Protein AF-A0A523QQM5-F1 (afdb_monomer)

Radius of gyration: 19.79 Å; Cα contacts (8 Å, |Δi|>4): 120; chains: 1; bounding box: 40×20×64 Å

Secondary structure (DSSP, 8-state):
-EEEEEEEEEE---BTTBS--EEEEEEEEEE-GGGG-EEEETTEEEE-PPPGGGS-EE-BTTTBTTS-TTSEE--

Structure (mmCIF, N/CA/C/O backbone):
data_AF-A0A523QQM5-F1
#
_entry.id   AF-A0A523QQM5-F1
#
loop_
_atom_site.group_PDB
_atom_site.id
_atom_site.type_symbol
_atom_site.label_atom_id
_atom_site.label_alt_id
_atom_site.label_comp_id
_atom_site.label_asym_id
_atom_site.label_entity_id
_atom_site.label_seq_id
_atom_site.pdbx_PDB_ins_code
_atom_site.Cartn_x
_atom_site.Cartn_y
_atom_site.Cartn_z
_atom_site.occupancy
_atom_site.B_iso_or_equiv
_atom_site.auth_seq_id
_atom_site.auth_comp_id
_atom_site.auth_asym_id
_atom_site.auth_atom_id
_atom_site.pdbx_PDB_model_num
ATOM 1 N N . MET A 1 1 ? 4.438 -1.682 -16.193 1.00 68.31 1 MET A N 1
ATOM 2 C CA . MET A 1 1 ? 4.429 -1.470 -14.735 1.00 68.31 1 MET A CA 1
ATOM 3 C C . MET A 1 1 ?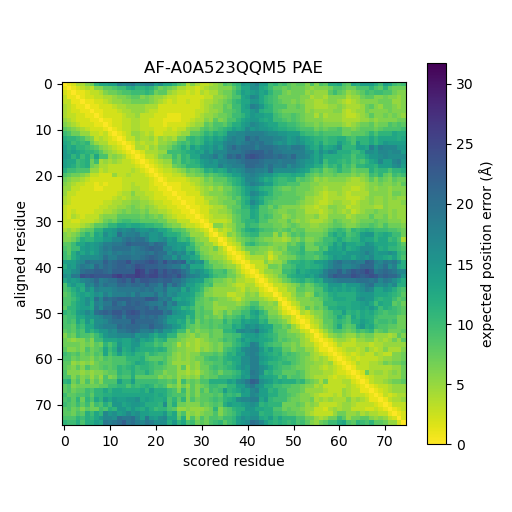 3.304 -2.310 -14.178 1.00 68.31 1 MET A C 1
ATOM 5 O O . MET A 1 1 ? 2.166 -2.127 -14.597 1.00 68.31 1 MET A O 1
ATOM 9 N N . LEU A 1 2 ? 3.642 -3.276 -13.337 1.00 78.81 2 LEU A N 1
ATOM 10 C CA . LEU A 1 2 ? 2.694 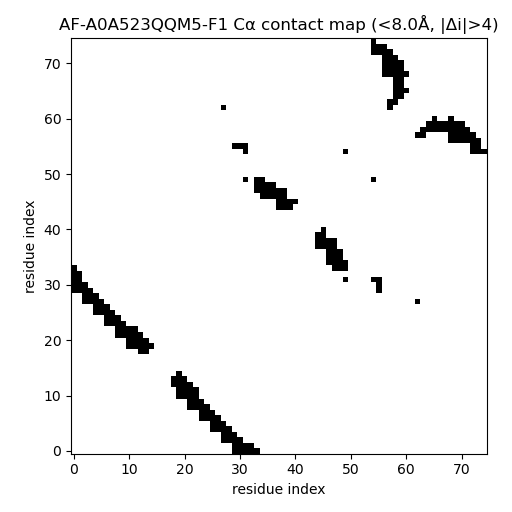-4.131 -12.641 1.00 78.81 2 LEU A CA 1
ATOM 11 C C . LEU A 1 2 ? 2.688 -3.694 -11.179 1.00 78.81 2 LEU A C 1
ATOM 13 O O . LEU A 1 2 ? 3.748 -3.638 -10.570 1.00 78.81 2 LEU A O 1
ATOM 17 N N . GLY A 1 3 ? 1.525 -3.344 -10.642 1.00 83.94 3 GLY A N 1
ATOM 18 C CA . GLY A 1 3 ? 1.368 -2.938 -9.247 1.00 83.94 3 GLY A CA 1
ATOM 19 C C . GLY A 1 3 ? 0.373 -3.840 -8.535 1.00 83.94 3 GLY A C 1
ATOM 20 O O . GLY A 1 3 ? -0.636 -4.222 -9.126 1.00 83.94 3 GLY A O 1
ATOM 21 N N . VAL A 1 4 ? 0.652 -4.160 -7.276 1.00 86.12 4 VAL A N 1
ATOM 22 C CA . VAL A 1 4 ? -0.263 -4.865 -6.379 1.00 86.12 4 VAL A CA 1
ATOM 23 C C . VAL A 1 4 ? -0.464 -4.017 -5.133 1.00 86.12 4 VAL A C 1
ATOM 25 O O . VAL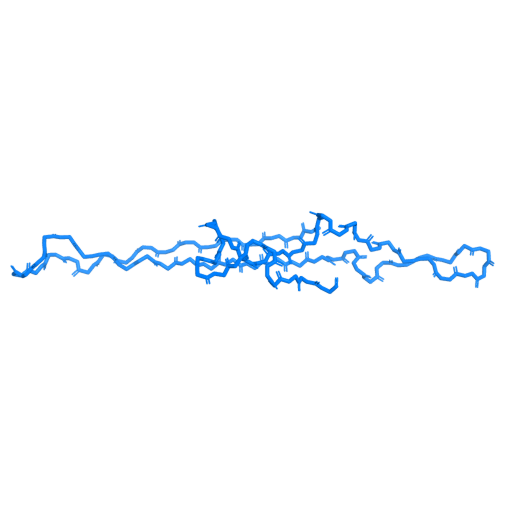 A 1 4 ? 0.491 -3.551 -4.511 1.00 86.12 4 VAL A O 1
ATOM 28 N N . GLU A 1 5 ? -1.727 -3.838 -4.767 1.00 88.69 5 GLU A N 1
ATOM 29 C CA . GLU A 1 5 ? -2.142 -3.163 -3.545 1.00 88.69 5 GLU A CA 1
ATOM 30 C C . GLU A 1 5 ? -3.022 -4.110 -2.730 1.00 88.69 5 GLU A C 1
ATOM 32 O O . GLU A 1 5 ? -3.910 -4.772 -3.269 1.00 88.69 5 GLU A O 1
ATOM 37 N N . ALA A 1 6 ? -2.757 -4.189 -1.430 1.00 90.44 6 ALA A N 1
ATOM 38 C CA . ALA A 1 6 ? -3.540 -4.971 -0.492 1.00 90.44 6 ALA A CA 1
ATOM 39 C C . ALA A 1 6 ? -3.808 -4.151 0.769 1.00 90.44 6 ALA A C 1
ATOM 41 O O . ALA A 1 6 ? -2.888 -3.625 1.395 1.00 90.44 6 ALA A O 1
ATOM 42 N N . ALA A 1 7 ? -5.075 -4.089 1.170 1.00 92.81 7 ALA A N 1
ATOM 43 C CA . ALA A 1 7 ? -5.503 -3.454 2.407 1.00 92.81 7 ALA A CA 1
ATOM 44 C C . ALA A 1 7 ? -6.228 -4.475 3.285 1.00 92.81 7 ALA A C 1
ATOM 46 O O . ALA A 1 7 ? -7.070 -5.239 2.808 1.00 92.81 7 ALA A O 1
ATOM 47 N N . LYS A 1 8 ? -5.909 -4.494 4.581 1.00 93.38 8 LYS A N 1
ATOM 48 C CA . LYS A 1 8 ? -6.568 -5.361 5.558 1.00 93.38 8 LYS A CA 1
ATOM 49 C C . LYS A 1 8 ? -6.915 -4.592 6.820 1.00 93.38 8 LYS A C 1
ATOM 51 O O . LYS A 1 8 ? -6.060 -3.959 7.432 1.00 93.38 8 LYS A O 1
ATOM 56 N N . TYR A 1 9 ? -8.173 -4.712 7.228 1.00 93.88 9 TYR A N 1
ATOM 57 C CA . TYR A 1 9 ? -8.709 -4.100 8.436 1.00 93.88 9 TYR A CA 1
ATOM 58 C C . TYR A 1 9 ? -9.038 -5.195 9.440 1.00 93.88 9 TYR A C 1
ATOM 60 O O . TYR A 1 9 ? -9.770 -6.135 9.130 1.00 93.88 9 TYR A O 1
ATOM 68 N N . ILE A 1 10 ? -8.477 -5.092 10.638 1.00 93.62 10 ILE A N 1
ATOM 69 C CA . ILE A 1 10 ? -8.687 -6.051 11.719 1.00 93.62 10 ILE A CA 1
ATOM 70 C C . ILE A 1 10 ? -9.395 -5.308 12.845 1.00 93.62 10 ILE A C 1
ATOM 72 O O . ILE A 1 10 ? -8.813 -4.435 13.492 1.00 93.62 10 ILE A O 1
ATOM 76 N N . ALA A 1 11 ? -10.670 -5.631 13.051 1.00 91.38 11 ALA A N 1
ATOM 77 C CA . ALA A 1 11 ? -11.449 -5.085 14.151 1.00 91.38 11 ALA A CA 1
ATOM 78 C C . ALA A 1 11 ? -11.061 -5.799 15.452 1.00 91.38 11 ALA A C 1
ATOM 80 O O . ALA A 1 11 ? -11.199 -7.013 15.568 1.00 91.38 11 ALA A O 1
ATOM 81 N N . LEU A 1 12 ? -10.592 -5.034 16.436 1.00 87.44 12 LEU A N 1
ATOM 82 C CA . LEU A 1 12 ? -10.197 -5.533 17.760 1.00 87.44 12 LEU A CA 1
ATOM 83 C C . LEU A 1 12 ? -11.364 -5.509 18.763 1.00 87.44 12 LEU A C 1
ATOM 85 O O . LEU A 1 12 ? -11.188 -5.810 19.942 1.00 87.44 12 LEU A O 1
ATOM 89 N N . GLY A 1 13 ? -12.551 -5.103 18.306 1.00 86.00 13 GLY A N 1
ATOM 90 C CA . GLY A 1 13 ? -13.729 -4.922 19.145 1.00 86.00 13 GLY A CA 1
ATOM 91 C C . GLY A 1 13 ? -13.607 -3.752 20.134 1.00 86.00 13 GLY A C 1
ATOM 92 O O . GLY A 1 13 ? -12.550 -3.115 20.248 1.00 86.00 13 GLY A O 1
ATOM 93 N N . PRO A 1 14 ? -14.697 -3.433 20.844 1.00 85.75 14 PRO A N 1
ATOM 94 C CA . PRO A 1 14 ? -14.700 -2.394 21.866 1.00 85.75 14 PRO A CA 1
ATOM 95 C C . PRO A 1 14 ? -13.864 -2.803 23.091 1.00 85.75 14 PRO A C 1
ATOM 97 O O . PRO A 1 14 ? -13.718 -3.984 23.397 1.00 85.75 14 PRO A O 1
ATOM 100 N N . SER A 1 15 ? -13.330 -1.816 23.805 1.00 87.62 15 SER A N 1
ATOM 101 C CA . SER A 1 15 ? -12.824 -1.959 25.176 1.00 87.62 15 SER A CA 1
ATOM 102 C C . SER A 1 15 ? -13.361 -0.848 26.059 1.00 87.62 15 SER A C 1
ATOM 104 O O . SER A 1 15 ? -13.845 0.165 25.556 1.00 87.62 15 SER A O 1
ATOM 106 N N . GLU A 1 16 ? -13.179 -0.991 27.368 1.00 85.25 16 GLU A N 1
ATOM 107 C CA . GLU A 1 16 ? -13.551 0.020 28.363 1.00 85.25 16 GLU A CA 1
ATOM 108 C C . GLU A 1 16 ? -12.9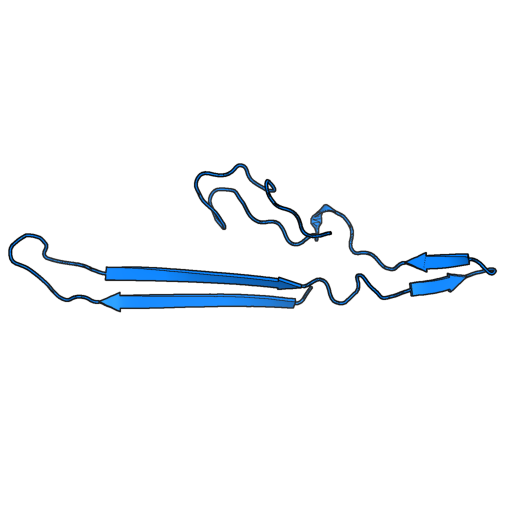88 1.412 28.027 1.00 85.25 16 GLU A C 1
ATOM 110 O O . GLU A 1 16 ? -13.675 2.415 28.181 1.00 85.25 16 GLU A O 1
ATOM 115 N N . SER A 1 17 ? -11.774 1.480 27.471 1.00 86.00 17 SER A N 1
ATOM 116 C CA . SER A 1 17 ? -11.122 2.748 27.111 1.00 86.00 17 SER A CA 1
ATOM 117 C C . SER A 1 17 ? -11.421 3.260 25.694 1.00 86.00 17 SER A C 1
ATOM 119 O O . SER A 1 17 ? -11.070 4.394 25.379 1.00 86.00 17 SER A O 1
ATOM 121 N N . ALA A 1 18 ? -11.999 2.447 24.800 1.00 85.06 18 ALA A N 1
ATOM 122 C CA . ALA A 1 18 ? -12.181 2.829 23.397 1.00 85.06 18 ALA A CA 1
ATOM 123 C C . ALA A 1 18 ? -13.299 2.029 22.717 1.00 85.06 18 ALA A C 1
ATOM 125 O O . ALA A 1 18 ? -13.241 0.804 22.604 1.00 85.06 18 ALA A O 1
ATOM 126 N N . ARG A 1 19 ? -14.296 2.745 22.184 1.00 82.88 19 ARG A N 1
ATOM 127 C CA . ARG A 1 19 ? -15.485 2.145 21.554 1.00 82.88 19 ARG A CA 1
ATOM 128 C C . ARG A 1 19 ? -15.206 1.487 20.199 1.00 82.88 19 ARG A C 1
ATOM 130 O O . ARG A 1 19 ? -15.881 0.530 19.839 1.00 82.88 19 ARG A O 1
ATOM 137 N N . GLN A 1 20 ? -14.222 1.982 19.450 1.00 85.50 20 GLN A N 1
ATOM 138 C CA . GLN A 1 20 ? -13.806 1.416 18.167 1.00 85.50 20 GLN A CA 1
ATOM 139 C C . GLN A 1 20 ? -12.287 1.314 18.118 1.00 85.50 20 GLN A C 1
ATOM 141 O O . GLN A 1 20 ? -11.578 2.301 18.295 1.00 85.50 20 GLN A O 1
ATOM 146 N N . ARG A 1 21 ? -11.800 0.102 17.861 1.00 91.69 21 ARG A N 1
ATOM 147 C CA . ARG A 1 21 ? -10.379 -0.204 17.716 1.00 91.69 21 ARG A CA 1
ATOM 148 C C . ARG A 1 21 ? -10.205 -1.032 16.453 1.00 91.69 21 ARG A C 1
ATOM 150 O O . ARG A 1 21 ? -10.684 -2.164 16.383 1.00 91.69 21 ARG A O 1
ATOM 157 N N . VAL A 1 22 ? -9.562 -0.452 15.447 1.00 91.62 22 VAL A N 1
ATOM 158 C CA . VAL A 1 22 ? -9.328 -1.099 14.153 1.00 91.62 22 VAL A CA 1
ATOM 159 C C . VAL A 1 22 ? -7.865 -0.929 13.789 1.00 91.62 22 VAL A C 1
ATOM 161 O O . VAL A 1 22 ? -7.361 0.191 13.742 1.00 91.62 22 VAL A O 1
ATOM 164 N N . LEU A 1 23 ? -7.194 -2.042 13.513 1.00 91.25 23 LEU A N 1
ATOM 165 C CA . LEU A 1 23 ? -5.863 -2.032 12.927 1.00 91.25 23 LEU A CA 1
ATOM 166 C C . LEU A 1 23 ? -6.004 -2.066 11.403 1.00 91.25 23 LEU A C 1
ATOM 168 O O . LEU A 1 23 ? -6.524 -3.037 10.853 1.00 91.25 23 LEU A O 1
ATOM 172 N N . ALA A 1 24 ? -5.559 -1.005 10.735 1.00 91.94 24 ALA A N 1
ATOM 173 C CA . ALA A 1 24 ? -5.547 -0.906 9.280 1.00 91.94 24 ALA A CA 1
ATOM 174 C C . ALA A 1 24 ? -4.124 -1.123 8.756 1.00 91.94 24 ALA A C 1
ATOM 176 O O . ALA A 1 24 ? -3.220 -0.338 9.042 1.00 91.94 24 ALA A O 1
ATOM 177 N N . LEU A 1 25 ? -3.934 -2.187 7.984 1.00 90.94 25 LEU A N 1
ATOM 178 C CA . LEU A 1 25 ? -2.674 -2.542 7.344 1.00 90.94 25 LEU A CA 1
ATOM 179 C C . LEU A 1 25 ? -2.804 -2.296 5.843 1.00 90.94 25 LEU A C 1
ATOM 181 O O . LEU A 1 25 ? -3.771 -2.743 5.231 1.00 90.94 25 LEU A O 1
ATOM 185 N N . ASN A 1 26 ? -1.827 -1.608 5.259 1.00 90.38 26 ASN A N 1
ATOM 186 C CA . ASN A 1 26 ? -1.754 -1.368 3.821 1.00 90.38 26 ASN A CA 1
ATOM 187 C C . ASN A 1 26 ? -0.406 -1.870 3.311 1.00 90.38 26 ASN A C 1
ATOM 189 O O . ASN A 1 26 ? 0.631 -1.592 3.915 1.00 90.38 26 ASN A O 1
ATOM 193 N N . PHE A 1 27 ? -0.433 -2.601 2.206 1.00 88.38 27 PHE A N 1
ATOM 194 C CA . PHE A 1 27 ? 0.734 -3.107 1.510 1.00 88.38 27 PHE A CA 1
ATOM 195 C C . PHE A 1 27 ? 0.646 -2.695 0.046 1.00 88.38 27 PHE A C 1
ATOM 197 O O . PHE A 1 27 ? -0.374 -2.907 -0.606 1.00 88.38 27 P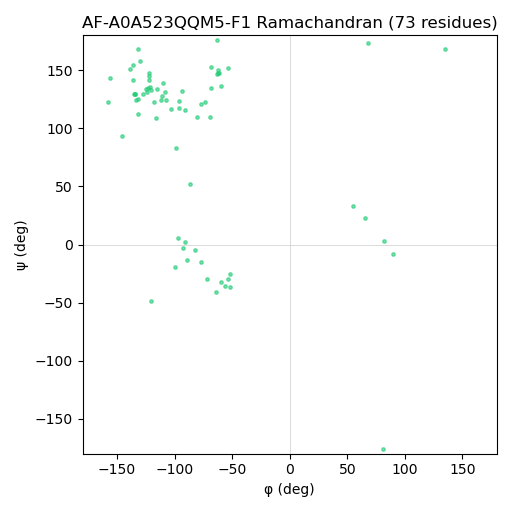HE A O 1
ATOM 204 N N . TRP A 1 28 ? 1.718 -2.104 -0.468 1.00 86.69 28 TRP A N 1
ATOM 205 C CA . TRP A 1 28 ? 1.807 -1.658 -1.849 1.00 86.69 28 TRP A CA 1
ATOM 206 C C . TRP A 1 28 ? 3.147 -2.095 -2.422 1.00 86.69 28 TRP A C 1
ATOM 208 O O . TRP A 1 28 ? 4.196 -1.864 -1.818 1.00 86.69 28 TRP A O 1
ATOM 218 N N . THR A 1 29 ? 3.106 -2.734 -3.583 1.00 83.00 29 THR A N 1
ATOM 219 C CA . THR A 1 29 ? 4.288 -3.161 -4.323 1.00 83.00 29 THR A CA 1
ATOM 220 C C . THR A 1 29 ? 4.086 -2.906 -5.805 1.00 83.00 29 THR A C 1
ATOM 222 O O . THR A 1 29 ? 2.962 -2.877 -6.308 1.00 83.00 29 THR A O 1
ATOM 225 N N . VAL A 1 30 ? 5.180 -2.677 -6.514 1.00 83.81 30 VAL A N 1
ATOM 226 C CA . VAL A 1 30 ? 5.157 -2.365 -7.933 1.00 83.81 30 VAL A CA 1
ATOM 227 C C . VAL A 1 30 ? 6.488 -2.738 -8.566 1.00 83.81 30 VAL A C 1
ATOM 229 O O . VAL A 1 30 ? 7.537 -2.575 -7.951 1.00 83.81 30 VAL A O 1
ATOM 232 N N . ASP A 1 31 ? 6.427 -3.224 -9.800 1.00 79.12 31 ASP A N 1
ATOM 233 C CA . ASP A 1 31 ? 7.589 -3.583 -10.597 1.00 79.12 31 ASP A CA 1
ATOM 234 C C .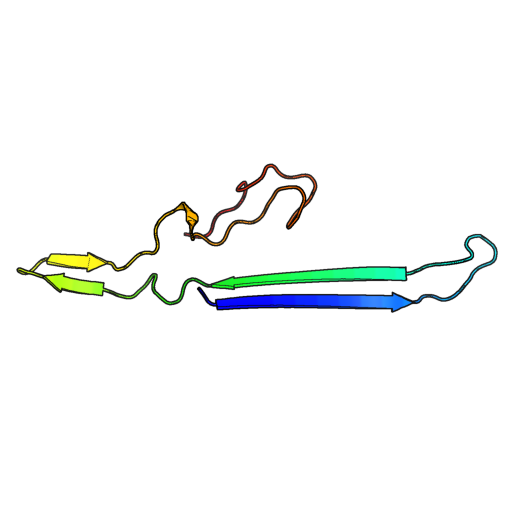 ASP A 1 31 ? 7.456 -3.079 -12.044 1.00 79.12 31 ASP A C 1
ATOM 236 O O . ASP A 1 31 ? 6.381 -3.092 -12.669 1.00 79.12 31 ASP A O 1
ATOM 240 N N . CYS A 1 32 ? 8.576 -2.619 -12.596 1.00 77.88 32 CYS A N 1
ATOM 241 C CA . CYS A 1 32 ? 8.698 -2.204 -13.984 1.00 77.88 32 CYS A CA 1
ATOM 242 C C . CYS A 1 32 ? 9.314 -3.313 -14.852 1.00 77.88 32 CYS A C 1
ATOM 244 O O . CYS A 1 32 ? 10.482 -3.259 -15.225 1.00 77.88 32 CYS A O 1
ATOM 246 N N . LEU A 1 33 ? 8.467 -4.253 -15.290 1.00 71.25 33 LEU A N 1
ATOM 247 C CA . LEU A 1 33 ? 8.841 -5.389 -16.152 1.00 71.25 33 LEU A CA 1
ATOM 248 C C . LEU A 1 33 ? 9.604 -5.017 -17.443 1.00 71.25 33 LEU A C 1
ATOM 250 O O . LEU A 1 33 ? 10.350 -5.834 -17.973 1.00 71.25 33 LEU A O 1
ATOM 254 N N . THR A 1 34 ? 9.440 -3.797 -17.973 1.00 69.94 34 THR A N 1
ATOM 255 C CA . THR A 1 34 ? 10.120 -3.356 -19.208 1.00 69.94 34 THR A CA 1
ATOM 256 C C . THR A 1 34 ? 11.550 -2.866 -18.975 1.00 69.94 34 THR A C 1
ATOM 258 O O . THR A 1 34 ? 12.255 -2.595 -19.941 1.00 69.94 34 THR A O 1
ATOM 261 N N . TRP A 1 35 ? 12.010 -2.778 -17.720 1.00 65.50 35 TRP A N 1
ATOM 262 C CA . TRP A 1 35 ? 13.347 -2.285 -17.369 1.00 65.50 35 TRP A CA 1
ATOM 263 C C . TRP A 1 35 ? 14.484 -3.059 -18.055 1.00 65.50 35 TRP A C 1
ATOM 265 O O . TRP A 1 35 ? 15.496 -2.471 -18.437 1.00 65.50 35 TRP A O 1
ATOM 275 N N . ALA A 1 36 ? 14.306 -4.372 -18.229 1.00 66.88 36 ALA A N 1
ATOM 276 C CA . ALA A 1 36 ? 15.271 -5.260 -18.878 1.00 66.88 36 ALA A CA 1
ATOM 277 C C . ALA A 1 36 ? 15.030 -5.438 -20.388 1.00 66.88 36 ALA A C 1
ATOM 279 O O . ALA A 1 36 ? 15.802 -6.126 -21.050 1.00 66.88 36 ALA A O 1
ATOM 280 N N . SER A 1 37 ? 13.973 -4.837 -20.942 1.00 71.31 37 SER A N 1
ATOM 281 C CA . SER A 1 37 ? 13.698 -4.925 -22.373 1.00 71.31 37 SER A CA 1
ATOM 282 C C . SER A 1 37 ? 14.699 -4.055 -23.125 1.00 71.31 37 SER A C 1
ATOM 284 O O . SER A 1 37 ? 14.772 -2.844 -22.910 1.00 71.31 37 SER A O 1
ATOM 286 N N . SER A 1 38 ? 15.445 -4.660 -24.038 1.00 76.12 38 SER A N 1
ATOM 287 C CA . SER A 1 38 ? 16.339 -3.960 -24.952 1.00 76.12 38 SER A CA 1
ATOM 288 C C . SER A 1 38 ? 16.208 -4.525 -26.359 1.00 76.12 38 SER A C 1
ATOM 290 O O . SER A 1 38 ? 15.801 -5.672 -26.546 1.00 76.12 38 SER A O 1
ATOM 292 N N . HIS A 1 39 ? 16.521 -3.706 -27.352 1.00 80.94 39 HIS A N 1
ATOM 293 C CA . HIS A 1 39 ? 16.687 -4.153 -28.728 1.00 80.94 39 HIS A CA 1
ATOM 294 C C . HIS A 1 39 ? 18.013 -3.624 -29.273 1.00 80.94 39 HIS A C 1
ATOM 296 O O . HIS A 1 39 ? 18.574 -2.665 -28.741 1.00 80.94 39 HIS A O 1
ATOM 302 N N . VAL A 1 40 ? 18.540 -4.283 -30.302 1.00 75.38 40 VAL A N 1
ATOM 303 C CA . VAL A 1 40 ? 19.755 -3.834 -30.984 1.00 75.38 40 VAL A CA 1
ATOM 304 C C . VAL A 1 40 ? 19.339 -3.027 -32.203 1.00 75.38 40 VAL A C 1
ATOM 306 O O . VAL A 1 40 ? 18.707 -3.563 -33.111 1.00 75.38 40 VAL A O 1
ATOM 309 N N . GLU A 1 41 ? 19.712 -1.754 -32.224 1.00 76.12 41 GLU A N 1
ATOM 310 C CA . GLU A 1 41 ? 19.546 -0.868 -33.371 1.00 76.12 41 GLU A CA 1
ATOM 311 C C . GLU A 1 41 ? 20.937 -0.423 -33.826 1.00 76.12 41 GLU A C 1
ATOM 313 O O . GLU A 1 41 ? 21.730 0.087 -33.036 1.00 76.12 41 GLU A O 1
ATOM 318 N N . ASN A 1 42 ? 21.277 -0.683 -35.090 1.00 74.31 42 ASN A N 1
ATOM 319 C CA . ASN A 1 42 ? 22.543 -0.253 -35.694 1.00 74.31 42 ASN A CA 1
ATOM 320 C C . ASN A 1 42 ? 23.821 -0.694 -34.931 1.00 74.31 42 ASN A C 1
ATOM 322 O O . ASN A 1 42 ? 24.824 0.017 -34.901 1.00 74.31 42 ASN A O 1
ATOM 326 N N . GLY A 1 43 ? 23.787 -1.868 -34.286 1.00 77.62 43 GLY A N 1
ATOM 327 C CA . GLY A 1 43 ? 24.897 -2.394 -33.477 1.00 77.62 43 GLY A CA 1
ATOM 328 C C . GLY A 1 43 ? 24.976 -1.840 -32.047 1.00 77.62 43 GLY A C 1
ATOM 329 O O . GLY A 1 43 ? 25.886 -2.210 -31.307 1.00 77.62 43 GLY A O 1
ATOM 330 N N . GLN A 1 44 ? 24.026 -0.996 -31.630 1.00 72.19 44 GLN A N 1
ATOM 331 C CA . GLN A 1 44 ? 23.914 -0.478 -30.267 1.00 72.19 44 GLN A CA 1
ATOM 332 C C . GLN A 1 44 ? 22.700 -1.065 -29.538 1.00 72.19 44 GLN A C 1
ATOM 334 O O . GLN A 1 44 ? 21.612 -1.190 -30.094 1.00 72.19 44 GLN A O 1
ATOM 339 N N . THR A 1 45 ? 22.880 -1.406 -28.262 1.00 77.81 45 THR A N 1
ATOM 340 C CA . THR A 1 45 ? 21.795 -1.877 -27.391 1.00 77.81 45 THR A CA 1
ATOM 341 C C . THR A 1 45 ? 20.985 -0.689 -26.871 1.00 77.81 45 THR A C 1
ATOM 343 O O . THR A 1 45 ? 21.453 0.060 -26.010 1.00 77.81 45 THR A O 1
ATOM 346 N N . VAL A 1 46 ? 19.753 -0.540 -27.350 1.00 77.75 46 VAL A N 1
ATOM 347 C CA . VAL A 1 46 ? 18.792 0.471 -26.897 1.00 77.75 46 VAL A CA 1
ATOM 348 C C . VAL A 1 46 ? 17.867 -0.149 -25.849 1.00 77.75 46 VAL A C 1
ATOM 350 O O . VAL A 1 46 ? 17.212 -1.159 -26.098 1.00 77.75 46 VAL A O 1
ATOM 353 N N . TYR A 1 47 ? 17.809 0.446 -24.656 1.00 74.19 47 TYR A N 1
ATOM 354 C CA . TYR A 1 47 ? 16.969 -0.031 -23.551 1.00 74.19 47 TYR A CA 1
ATOM 355 C C . TYR A 1 47 ? 15.606 0.675 -23.537 1.00 74.19 47 TYR A C 1
ATOM 357 O O . TYR A 1 47 ? 15.540 1.902 -23.538 1.00 74.19 47 TYR A O 1
ATOM 365 N N . HIS A 1 48 ? 14.518 -0.084 -23.414 1.00 72.75 48 HIS A N 1
ATOM 366 C CA . HIS A 1 48 ? 13.142 0.415 -23.287 1.00 72.75 48 HIS A CA 1
ATOM 367 C C . HIS A 1 48 ? 12.772 0.723 -21.830 1.00 72.75 48 HIS A C 1
ATOM 369 O O . HIS A 1 48 ? 11.762 0.248 -21.295 1.00 72.75 48 HIS A O 1
ATOM 375 N N . ARG A 1 49 ? 13.611 1.519 -21.162 1.00 70.75 49 ARG A N 1
ATOM 376 C CA . ARG A 1 49 ? 13.336 1.931 -19.784 1.00 70.75 49 ARG A CA 1
ATOM 377 C C . ARG A 1 49 ? 12.132 2.879 -19.761 1.00 70.75 49 ARG A C 1
ATOM 379 O O . ARG A 1 49 ? 12.052 3.778 -20.601 1.00 70.75 49 ARG A O 1
ATOM 386 N N . PRO A 1 50 ? 11.182 2.689 -18.831 1.00 65.62 50 PRO A N 1
ATOM 387 C CA . PRO A 1 50 ? 10.065 3.606 -18.689 1.00 65.62 50 PRO A CA 1
ATOM 388 C C . PRO A 1 50 ? 10.575 5.001 -18.288 1.00 65.62 50 PRO A C 1
ATOM 390 O O . PRO A 1 50 ? 11.567 5.111 -17.566 1.00 65.62 50 PRO A O 1
ATOM 393 N N . PRO A 1 51 ? 9.915 6.078 -18.744 1.00 65.56 51 PRO A N 1
ATOM 394 C CA . PRO A 1 51 ? 10.305 7.435 -18.382 1.00 65.56 51 PRO A CA 1
ATOM 395 C C . PRO A 1 51 ? 10.177 7.660 -16.867 1.00 65.56 51 PRO A C 1
ATOM 397 O O . PRO A 1 51 ? 9.302 7.085 -16.220 1.00 65.56 51 PRO A O 1
ATOM 400 N N . THR A 1 52 ? 11.016 8.538 -16.312 1.00 64.19 52 THR A N 1
ATOM 401 C CA . THR A 1 52 ? 11.193 8.769 -14.861 1.00 64.19 52 THR A CA 1
ATOM 402 C C . THR A 1 52 ? 9.900 9.071 -14.096 1.00 64.19 52 THR A C 1
ATOM 404 O O . THR A 1 52 ? 9.762 8.690 -12.937 1.00 64.19 52 THR A O 1
ATOM 407 N N . TYR A 1 53 ? 8.901 9.686 -14.735 1.00 64.00 53 TYR A N 1
ATOM 408 C CA . TYR A 1 53 ? 7.599 9.967 -14.113 1.00 64.00 53 TYR A CA 1
ATOM 409 C C . TYR A 1 53 ? 6.666 8.743 -14.013 1.00 64.00 53 TYR A C 1
ATOM 411 O O . TYR A 1 53 ? 5.678 8.792 -13.281 1.00 64.00 53 TYR A O 1
ATOM 419 N N . LYS A 1 54 ? 6.952 7.651 -14.737 1.00 64.69 54 LYS A N 1
ATOM 420 C CA . LYS A 1 54 ? 6.275 6.347 -14.596 1.00 64.69 54 LYS A CA 1
ATOM 421 C C . LYS A 1 54 ? 7.049 5.373 -13.702 1.00 64.69 54 LYS A C 1
ATOM 423 O O . LYS A 1 54 ? 6.652 4.215 -13.597 1.00 64.69 54 LYS A O 1
ATOM 428 N N . GLY A 1 55 ? 8.139 5.830 -13.085 1.00 65.50 55 GLY A N 1
ATOM 429 C CA . GLY A 1 55 ? 8.885 5.062 -12.098 1.00 65.50 55 GLY A CA 1
ATOM 430 C C . GLY A 1 55 ? 8.024 4.729 -10.881 1.00 65.50 55 GLY A C 1
ATOM 431 O O . GLY A 1 55 ? 7.121 5.477 -10.490 1.00 65.50 55 GLY A O 1
ATOM 432 N N . ALA A 1 56 ? 8.288 3.572 -10.291 1.00 69.94 56 ALA A N 1
ATOM 433 C CA . ALA A 1 56 ? 7.673 3.165 -9.046 1.00 69.94 56 ALA A CA 1
ATOM 434 C C . ALA A 1 56 ? 8.207 4.037 -7.900 1.00 69.94 56 ALA A C 1
ATOM 436 O O . ALA A 1 56 ? 9.362 3.918 -7.516 1.00 69.94 56 ALA A O 1
ATOM 437 N N . ASN A 1 57 ? 7.368 4.921 -7.355 1.00 75.56 57 ASN A N 1
ATOM 438 C CA . ASN A 1 57 ? 7.798 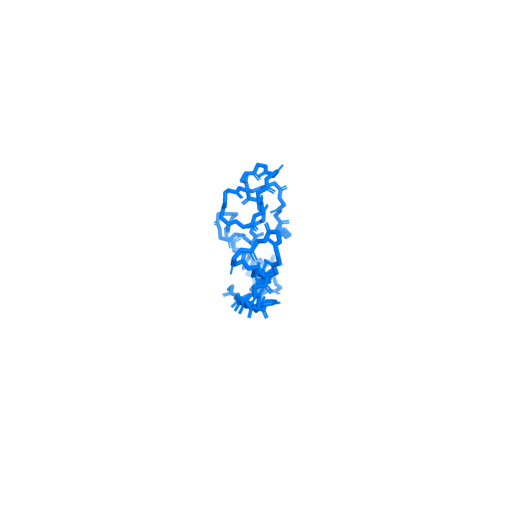5.905 -6.361 1.00 75.56 57 ASN A CA 1
ATOM 439 C C . ASN A 1 57 ? 7.031 5.740 -5.045 1.00 75.56 57 ASN A C 1
ATOM 441 O O . ASN A 1 57 ? 5.798 5.668 -5.040 1.00 75.56 57 ASN A O 1
ATOM 445 N N . LEU A 1 58 ? 7.752 5.735 -3.924 1.00 78.19 58 LEU A N 1
ATOM 446 C CA . LEU A 1 58 ? 7.225 5.635 -2.566 1.00 78.19 58 LEU A CA 1
ATOM 447 C C . LEU A 1 58 ? 7.527 6.928 -1.787 1.00 78.19 58 LEU A C 1
ATOM 449 O O . LEU A 1 58 ? 8.628 7.479 -1.833 1.00 78.19 58 LEU A O 1
ATOM 453 N N . GLY A 1 59 ? 6.514 7.437 -1.086 1.00 79.19 59 GLY A N 1
ATOM 454 C CA . GLY A 1 59 ? 6.569 8.716 -0.375 1.00 79.19 59 GLY A CA 1
ATOM 455 C C . GLY A 1 59 ? 5.324 9.572 -0.593 1.00 79.19 59 GLY A C 1
ATOM 456 O O . GLY A 1 59 ? 4.498 9.298 -1.469 1.00 79.19 59 GLY A O 1
ATOM 457 N N . GLY A 1 60 ? 5.194 10.630 0.200 1.00 83.81 60 GLY A N 1
ATOM 458 C CA . GLY A 1 60 ? 4.081 11.570 0.137 1.00 83.81 60 GLY A CA 1
ATOM 459 C C . GLY A 1 60 ? 2.827 11.086 0.864 1.00 83.81 60 GLY A C 1
ATOM 460 O O . GLY A 1 60 ? 2.796 10.032 1.497 1.00 83.81 60 GLY A O 1
ATOM 461 N N . LEU 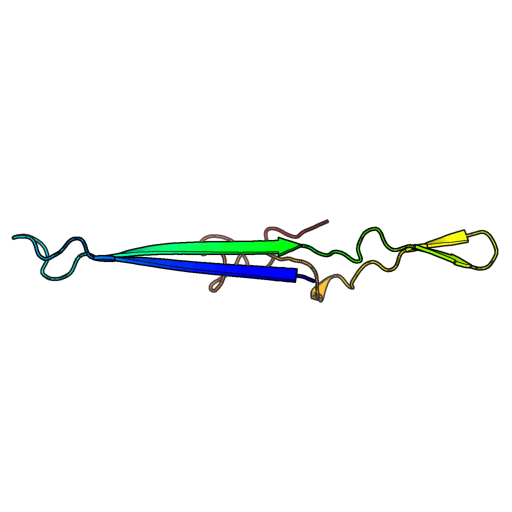A 1 61 ? 1.763 11.883 0.759 1.00 80.00 61 LEU A N 1
ATOM 462 C CA . LEU A 1 61 ? 0.533 11.705 1.538 1.00 80.00 61 LEU A CA 1
ATOM 463 C C . LEU A 1 61 ? -0.149 10.343 1.320 1.00 80.00 61 LEU A C 1
ATOM 465 O O . LEU A 1 61 ? -0.769 9.808 2.239 1.00 80.00 61 LEU A O 1
ATOM 469 N N . TRP A 1 62 ? -0.023 9.800 0.109 1.00 77.25 62 TRP A N 1
ATOM 470 C CA . TRP A 1 62 ? -0.841 8.688 -0.375 1.00 77.25 62 TRP A CA 1
ATOM 471 C C . TRP A 1 62 ? -0.175 7.315 -0.293 1.00 77.25 62 TRP A C 1
ATOM 473 O O . TRP A 1 62 ? -0.879 6.316 -0.327 1.00 77.25 62 TRP A O 1
ATOM 483 N N . ARG A 1 63 ? 1.158 7.246 -0.183 1.00 79.31 63 ARG A N 1
ATOM 484 C CA . ARG A 1 63 ? 1.892 5.966 -0.179 1.00 79.31 63 ARG A CA 1
ATOM 485 C C . ARG A 1 63 ? 2.695 5.739 1.094 1.00 79.31 63 ARG A C 1
ATOM 487 O O . ARG A 1 63 ? 2.586 4.685 1.704 1.00 79.31 63 ARG A O 1
ATOM 494 N N . LEU A 1 64 ? 3.478 6.733 1.514 1.00 81.44 64 LEU A N 1
ATOM 495 C CA . LEU A 1 64 ? 4.274 6.654 2.736 1.00 81.44 64 LEU A CA 1
ATOM 496 C C . LEU A 1 64 ? 4.347 8.032 3.395 1.00 81.44 64 LEU A C 1
ATOM 498 O O . LEU A 1 64 ? 5.198 8.864 3.067 1.00 81.44 64 LEU A O 1
ATOM 502 N N . LYS A 1 65 ? 3.420 8.261 4.331 1.00 81.62 65 LYS A N 1
ATOM 503 C CA . LYS A 1 65 ? 3.390 9.478 5.148 1.00 81.62 65 LYS A CA 1
ATOM 504 C C . LYS A 1 65 ? 4.657 9.576 5.999 1.00 81.62 65 LYS A C 1
ATOM 506 O O . LYS A 1 65 ? 5.212 8.566 6.414 1.00 81.62 65 LYS A O 1
ATOM 511 N N . GLY A 1 66 ? 5.105 10.806 6.243 1.00 81.31 66 GLY A N 1
ATOM 512 C CA . GLY A 1 66 ? 6.365 11.086 6.942 1.00 81.31 66 GLY A CA 1
ATOM 513 C C . GLY A 1 66 ? 7.585 11.203 6.024 1.00 81.31 66 GLY A C 1
ATOM 514 O O . GLY A 1 66 ? 8.628 11.660 6.478 1.00 81.31 66 GLY A O 1
ATOM 515 N N . TYR A 1 67 ? 7.450 10.884 4.732 1.00 81.75 67 TYR A N 1
ATOM 516 C CA . TYR A 1 67 ? 8.497 11.096 3.732 1.00 81.75 67 TYR A CA 1
ATOM 517 C C . TYR A 1 67 ? 7.996 11.996 2.595 1.00 81.75 67 TYR A C 1
ATOM 519 O O . TYR A 1 67 ? 6.821 11.903 2.221 1.00 81.75 67 TYR A O 1
ATOM 527 N N . PRO A 1 68 ? 8.860 12.852 2.014 1.00 81.94 68 PRO A N 1
ATOM 528 C CA . PRO A 1 68 ? 8.517 13.634 0.828 1.00 81.94 68 PRO A CA 1
ATOM 529 C C . PRO A 1 68 ? 8.002 12.754 -0.320 1.00 81.94 68 PRO A C 1
ATOM 531 O O . PRO A 1 68 ? 8.368 11.582 -0.434 1.00 81.94 68 PRO A O 1
ATOM 534 N N . ALA A 1 69 ? 7.149 13.309 -1.183 1.00 78.25 69 ALA A N 1
ATOM 535 C CA . ALA A 1 69 ? 6.703 12.609 -2.388 1.00 78.25 69 ALA A CA 1
ATOM 536 C C . ALA A 1 69 ? 7.905 12.255 -3.280 1.00 78.25 69 ALA A C 1
ATOM 538 O O . ALA A 1 69 ? 8.801 13.077 -3.452 1.00 78.25 69 ALA A O 1
ATOM 539 N N . GLY A 1 70 ? 7.937 11.030 -3.818 1.00 73.62 70 GLY A N 1
ATOM 540 C CA . GLY A 1 70 ? 9.057 10.565 -4.648 1.00 73.62 70 GLY A CA 1
ATOM 541 C C . GLY A 1 70 ? 10.386 10.441 -3.898 1.00 73.62 70 GLY A C 1
ATOM 542 O O . GLY A 1 70 ? 11.447 10.511 -4.512 1.00 73.62 70 GLY A O 1
ATOM 543 N N . ARG A 1 71 ? 10.357 10.300 -2.563 1.00 77.00 71 ARG A N 1
ATOM 544 C CA . ARG A 1 71 ? 11.585 10.143 -1.772 1.00 77.00 71 ARG A CA 1
ATOM 545 C C . ARG A 1 71 ? 12.325 8.859 -2.123 1.00 77.00 71 ARG A C 1
ATOM 547 O O . ARG A 1 71 ? 13.550 8.868 -2.190 1.00 77.00 71 ARG A O 1
ATOM 554 N N . PHE A 1 72 ? 11.583 7.779 -2.310 1.00 76.19 72 PHE A N 1
ATOM 555 C CA . PHE A 1 72 ? 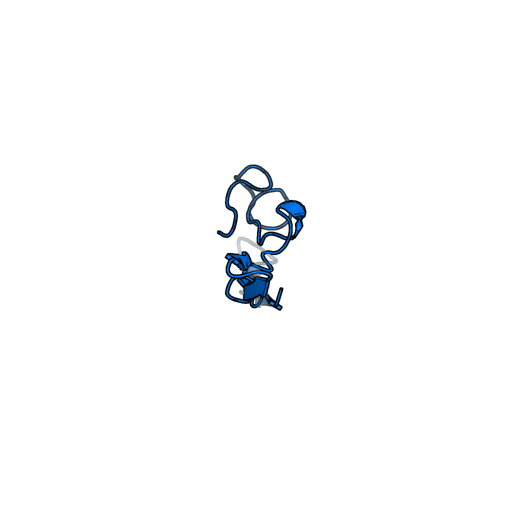12.120 6.507 -2.752 1.00 76.19 72 PHE A CA 1
ATOM 556 C C . PHE A 1 72 ? 11.612 6.269 -4.160 1.00 76.19 72 PHE A C 1
ATOM 558 O O . PHE A 1 72 ? 10.412 6.376 -4.411 1.00 76.19 72 PHE A O 1
ATOM 565 N N . ASN A 1 73 ? 12.530 5.977 -5.061 1.00 74.44 73 ASN A N 1
ATOM 566 C CA . ASN A 1 73 ? 12.227 5.686 -6.445 1.00 74.44 73 ASN A CA 1
ATOM 567 C C . ASN A 1 73 ? 12.793 4.299 -6.730 1.00 74.44 73 ASN A C 1
ATOM 569 O O . ASN A 1 73 ? 13.793 3.889 -6.131 1.00 74.44 73 ASN A O 1
ATOM 573 N N . ASP A 1 74 ? 12.117 3.582 -7.610 1.00 64.62 74 ASP A N 1
ATOM 574 C CA . ASP A 1 74 ? 12.676 2.427 -8.287 1.00 64.62 74 ASP A CA 1
ATOM 575 C C . ASP A 1 74 ? 13.863 2.867 -9.166 1.00 64.62 74 ASP A C 1
ATOM 577 O O . ASP A 1 74 ? 14.217 4.047 -9.215 1.00 64.62 74 ASP A O 1
ATOM 581 N N . ARG A 1 75 ? 14.517 1.886 -9.773 1.00 63.31 75 ARG A N 1
ATOM 582 C CA . ARG A 1 75 ? 15.821 1.983 -10.446 1.00 63.31 75 ARG A CA 1
ATOM 583 C C . ARG A 1 75 ? 15.986 3.168 -11.404 1.00 63.31 75 ARG A C 1
ATOM 585 O O . ARG A 1 75 ? 15.013 3.549 -12.093 1.00 63.31 75 ARG A O 1
#

Foldseek 3Di:
DDKDKDKDKDWPADDPVGHTDIDIDIDIDDDDPQQPDWDADPNDTHGPHDPQVPWDAADDDPHDPPGHTRNDTDD

pLDDT: mean 79.45, std 8.59, range [63.31, 93.88]

Mean predicted aligned error: 9.24 Å

Sequence (75 aa):
MLGVEAAKYIALGPSESARQRVLALNFWTVDCLTWASSHVENGQTVYHRPPTYKGANLGGLWRLKGYPAGRFNDR

Nearest PDB structures (foldseek):
  8rj8-assembly1_C  TM=4.223E-01  e=2.133E+00  Bacillus cereus
  6zvj-assembly1_n  TM=5.368E-01  e=8.159E+00  Homo sapiens
  4tw1-assembly1_B  TM=4.671E-01  e=7.696E+00  Staphylococcus aureus subsp. aureus USA300_TCH1516
  8h69-assembly1_B  TM=3.788E-01  e=7.696E+00  Influenza A virus (A/goose/Guangdong/1/1996(H5N1))

Solvent-accessible surface area (backbone atoms only — not comparable to full-atom values): 4794 Å² total; per-residue (Å²): 112,54,72,51,78,48,76,49,76,46,74,69,52,63,48,99,91,38,78,76,41,69,51,77,46,78,46,78,50,65,46,60,78,44,59,82,40,63,49,75,56,97,90,40,82,46,67,55,54,74,58,80,89,74,50,54,59,43,23,17,90,88,73,32,70,97,41,58,65,60,67,40,64,54,136